Protein AF-A0A351KU71-F1 (afdb_monomer_lite)

Secondary structure (DSSP, 8-state):
---TTSEEEEEEEEEE-TTSPBP-EEETTSS-EE--EEEPPTT--HHHHHHHHHHHHH---GGGEEEEEE-SS-EEEEPPTTTS-GGGBTTB-EEEEEEEEEEE-S-GGG--TTSSSS-SEEE-

Foldseek 3Di:
DADPVQAFEKEFEFEAEPVRDTDWFDFPPDPDIDTQMDGADVPRDRVNRVQVSCCQAWVDHPVQKDWPDKDPAWDWDFDPPVPDDPVCPPRHGYHTYIYTYMYGPHDPVSTDQVSHPDRGGDGD

pLDDT: mean 93.34, std 5.78, range [72.19, 98.62]

Structure (mmCIF, N/CA/C/O backbone):
data_AF-A0A351KU71-F1
#
_entry.id   AF-A0A351KU71-F1
#
loop_
_atom_site.group_PDB
_atom_site.id
_atom_site.type_symbol
_atom_site.label_atom_id
_atom_site.label_alt_id
_atom_site.label_comp_id
_atom_site.label_asym_id
_atom_site.label_entity_id
_atom_site.label_seq_id
_atom_site.pdbx_PDB_ins_code
_atom_site.Cartn_x
_atom_site.Cartn_y
_atom_site.Cartn_z
_atom_site.occupancy
_atom_site.B_iso_or_equiv
_atom_site.auth_seq_id
_atom_site.auth_comp_id
_atom_site.auth_asym_id
_atom_site.auth_atom_id
_atom_site.pdbx_PDB_model_num
ATOM 1 N N . MET A 1 1 ? -5.515 9.898 10.925 1.00 73.75 1 MET A N 1
ATOM 2 C CA . MET A 1 1 ? -6.823 9.998 11.603 1.00 73.75 1 MET A CA 1
ATOM 3 C C . MET A 1 1 ? -7.322 8.585 11.865 1.00 73.75 1 MET A C 1
ATOM 5 O O . MET A 1 1 ? -7.202 7.764 10.967 1.00 73.75 1 MET A O 1
ATOM 9 N N . ILE A 1 2 ? -7.775 8.276 13.078 1.00 86.12 2 ILE A N 1
ATOM 10 C CA . ILE A 1 2 ? -8.373 6.976 13.419 1.00 86.12 2 ILE A CA 1
ATOM 11 C C . ILE A 1 2 ? -9.891 7.170 13.421 1.00 86.12 2 ILE A C 1
ATOM 13 O O . ILE A 1 2 ? -10.359 8.235 13.826 1.00 86.12 2 ILE A O 1
ATOM 17 N N . ASP A 1 3 ? -10.651 6.204 12.909 1.00 85.94 3 ASP A N 1
ATOM 18 C CA . ASP A 1 3 ? -12.110 6.278 12.950 1.00 85.94 3 ASP A CA 1
ATOM 19 C C . ASP A 1 3 ? -12.679 5.983 14.351 1.00 85.94 3 ASP A C 1
ATOM 21 O O . ASP A 1 3 ? -11.954 5.663 15.291 1.00 85.94 3 ASP A O 1
ATOM 25 N N . ARG A 1 4 ? -14.004 6.097 14.498 1.00 86.94 4 ARG A N 1
ATOM 26 C CA . ARG A 1 4 ? -14.692 5.863 15.780 1.00 86.94 4 ARG A CA 1
ATOM 27 C C . ARG A 1 4 ? -14.563 4.423 16.287 1.00 86.94 4 ARG A C 1
ATOM 29 O O . ARG A 1 4 ? -14.671 4.204 17.488 1.00 86.94 4 ARG A O 1
ATOM 36 N N . ASP A 1 5 ? -14.317 3.469 15.392 1.00 88.62 5 ASP A N 1
ATOM 37 C CA . ASP A 1 5 ? -14.190 2.051 15.726 1.00 88.62 5 ASP A CA 1
ATOM 38 C C . ASP A 1 5 ? -12.755 1.676 16.128 1.00 88.62 5 ASP A C 1
ATOM 40 O O . ASP A 1 5 ? -12.529 0.573 16.636 1.00 88.62 5 ASP A O 1
ATOM 44 N N . GLY A 1 6 ? -11.802 2.596 15.954 1.00 92.00 6 GLY A N 1
ATOM 45 C CA . GLY A 1 6 ? -10.391 2.426 16.280 1.00 92.00 6 GLY A CA 1
ATOM 46 C C . GLY A 1 6 ? -9.520 1.993 15.099 1.00 92.00 6 GLY A C 1
ATOM 47 O O . GLY A 1 6 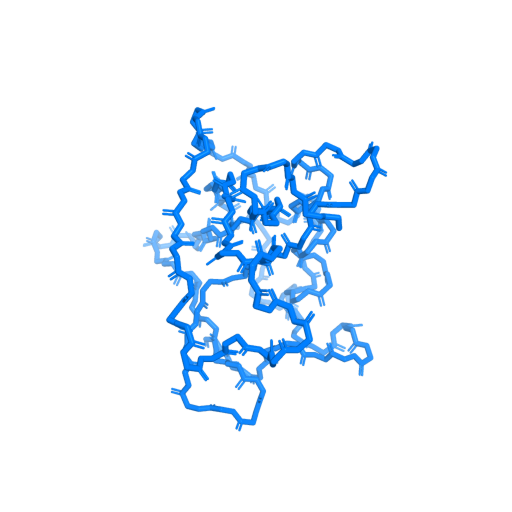? -8.374 1.591 15.304 1.00 92.00 6 GLY A O 1
ATOM 48 N N . TYR A 1 7 ? -10.018 2.071 13.863 1.00 94.50 7 TYR A N 1
ATOM 49 C CA . TYR A 1 7 ? -9.274 1.686 12.665 1.00 94.50 7 TYR A CA 1
ATOM 50 C C . TYR A 1 7 ? -8.759 2.901 11.894 1.00 94.50 7 TYR A C 1
ATOM 52 O O . TYR A 1 7 ? -9.493 3.853 11.614 1.00 94.50 7 TYR A O 1
ATOM 60 N N . ARG A 1 8 ? -7.487 2.865 11.486 1.00 94.44 8 ARG A N 1
ATOM 61 C CA . ARG A 1 8 ? -6.933 3.876 10.576 1.00 94.44 8 ARG A CA 1
ATOM 62 C C . ARG A 1 8 ? -7.247 3.486 9.116 1.00 94.44 8 ARG A C 1
ATOM 64 O O . ARG A 1 8 ? -6.992 2.347 8.715 1.00 94.44 8 ARG A O 1
ATOM 71 N N . PRO A 1 9 ? -7.826 4.400 8.314 1.00 96.06 9 PRO A N 1
ATOM 72 C CA . PRO A 1 9 ? -8.124 4.160 6.908 1.00 96.06 9 PRO A CA 1
ATOM 73 C C . PRO A 1 9 ? -6.844 4.147 6.072 1.00 96.06 9 PRO A C 1
ATOM 75 O O . PRO A 1 9 ? -6.009 5.046 6.181 1.00 96.06 9 PRO A O 1
ATOM 78 N N . ASN A 1 10 ? -6.707 3.123 5.238 1.00 96.94 10 ASN A N 1
ATOM 79 C CA . ASN A 1 10 ? -5.580 2.932 4.335 1.00 96.94 10 ASN A CA 1
ATOM 80 C C . ASN A 1 10 ? -6.046 2.410 2.978 1.00 96.94 10 ASN A C 1
ATOM 82 O O . ASN A 1 10 ? -7.172 1.933 2.810 1.00 96.94 10 ASN A O 1
ATOM 86 N N . VAL A 1 11 ? -5.120 2.447 2.037 1.00 98.00 11 VAL A N 1
ATOM 87 C CA . VAL A 1 11 ? -5.179 1.729 0.773 1.00 98.00 11 VAL A CA 1
ATOM 88 C C . VAL A 1 11 ? -4.078 0.683 0.726 1.00 98.00 11 VAL A C 1
ATOM 90 O O . VAL A 1 11 ? -3.025 0.869 1.329 1.00 98.00 11 VAL A O 1
ATOM 93 N N . GLY A 1 12 ? -4.337 -0.421 0.036 1.00 98.12 12 GLY A N 1
ATOM 94 C CA . GLY A 1 12 ? -3.329 -1.419 -0.316 1.00 98.12 12 GLY A CA 1
ATOM 95 C C . GLY A 1 12 ? -3.288 -1.611 -1.826 1.00 98.12 12 GLY A C 1
ATOM 96 O O . GLY A 1 12 ? -4.316 -1.475 -2.498 1.00 98.12 12 GLY A O 1
ATOM 97 N N . ILE A 1 13 ? -2.114 -1.918 -2.369 1.00 98.56 13 ILE A N 1
ATOM 98 C CA . ILE A 1 13 ? -1.890 -1.982 -3.814 1.00 98.56 13 ILE A CA 1
ATOM 99 C C . ILE A 1 13 ? -1.365 -3.361 -4.197 1.00 98.56 13 ILE A C 1
ATOM 101 O O . ILE A 1 13 ? -0.267 -3.751 -3.820 1.00 98.56 13 ILE A O 1
ATOM 105 N N . ILE A 1 14 ? -2.122 -4.090 -5.012 1.00 98.31 14 ILE A N 1
ATOM 106 C CA . ILE A 1 14 ? -1.627 -5.281 -5.706 1.00 98.31 14 ILE A CA 1
ATOM 107 C C . ILE A 1 14 ? -1.256 -4.851 -7.119 1.00 98.31 14 ILE A C 1
ATOM 109 O O . ILE A 1 14 ? -2.133 -4.566 -7.931 1.00 98.31 14 ILE A O 1
ATOM 113 N N . LEU A 1 15 ? 0.038 -4.815 -7.427 1.00 98.25 15 LEU A N 1
ATOM 114 C CA . LEU A 1 15 ? 0.533 -4.451 -8.752 1.00 98.25 15 LEU A CA 1
ATOM 115 C C . LEU A 1 15 ? 0.930 -5.705 -9.534 1.00 98.25 15 LEU A C 1
ATOM 117 O O . LEU A 1 15 ? 1.780 -6.474 -9.094 1.00 98.25 15 LEU A O 1
ATOM 121 N N . LEU A 1 16 ? 0.314 -5.913 -10.697 1.00 97.94 16 LEU A N 1
ATOM 122 C CA . LEU A 1 16 ? 0.634 -7.015 -11.601 1.00 97.94 16 LEU A CA 1
ATOM 123 C C . LEU A 1 16 ? 1.603 -6.578 -12.692 1.00 97.94 16 LEU A C 1
ATOM 125 O O . LEU A 1 16 ? 1.363 -5.569 -13.354 1.00 97.94 16 LEU A O 1
ATOM 129 N N . ASN A 1 17 ? 2.605 -7.403 -12.983 1.00 94.00 17 ASN A N 1
ATOM 130 C CA . ASN A 1 17 ? 3.416 -7.249 -14.188 1.00 94.00 17 ASN A CA 1
ATOM 131 C C . ASN A 1 17 ? 2.712 -7.841 -15.434 1.00 94.00 17 ASN A C 1
ATOM 133 O O . ASN A 1 17 ? 1.581 -8.351 -15.375 1.00 94.00 17 ASN A O 1
ATOM 137 N N . LYS A 1 18 ? 3.379 -7.798 -16.594 1.00 91.00 18 LYS A N 1
ATOM 138 C CA . LYS A 1 18 ? 2.875 -8.388 -17.853 1.00 91.00 18 LYS A CA 1
ATOM 139 C C . LYS A 1 18 ? 2.591 -9.895 -17.743 1.00 91.00 18 LYS A C 1
ATOM 141 O O . LYS A 1 18 ? 1.578 -10.364 -18.258 1.00 91.00 18 LYS A O 1
ATOM 146 N N . ASP A 1 19 ? 3.393 -10.610 -16.957 1.00 94.12 19 ASP A N 1
ATOM 147 C CA . ASP A 1 19 ? 3.299 -12.057 -16.730 1.00 94.12 19 ASP A CA 1
ATOM 148 C C . ASP A 1 19 ? 2.292 -12.437 -15.630 1.00 94.12 19 ASP A C 1
ATOM 150 O O . ASP A 1 19 ? 2.233 -13.592 -15.211 1.00 94.12 19 ASP A O 1
ATOM 154 N N . ARG A 1 20 ? 1.483 -11.476 -15.151 1.00 93.12 20 ARG A N 1
ATOM 155 C CA . ARG A 1 20 ? 0.496 -11.651 -14.065 1.00 93.12 20 ARG A CA 1
ATOM 156 C C . ARG A 1 20 ? 1.116 -12.059 -12.724 1.00 93.12 20 ARG A C 1
ATOM 158 O O . ARG A 1 20 ? 0.412 -12.577 -11.860 1.00 93.12 20 ARG A O 1
ATOM 165 N N . ARG A 1 21 ? 2.409 -11.804 -12.532 1.00 96.31 21 ARG A N 1
ATOM 166 C CA . ARG A 1 21 ? 3.064 -11.914 -11.228 1.00 96.31 21 ARG A CA 1
ATOM 167 C C . ARG A 1 21 ? 2.790 -10.657 -10.422 1.00 96.31 21 ARG A C 1
ATOM 169 O O . ARG A 1 21 ? 2.634 -9.579 -10.996 1.00 96.31 21 ARG A O 1
ATOM 176 N N . VAL A 1 22 ? 2.721 -10.816 -9.109 1.00 97.12 22 VAL A N 1
ATOM 177 C CA . VAL A 1 22 ? 2.501 -9.709 -8.182 1.00 97.12 22 VAL A CA 1
ATOM 178 C C . VAL A 1 22 ? 3.832 -9.089 -7.780 1.00 97.12 22 VAL A C 1
ATOM 180 O O . VAL A 1 22 ? 4.811 -9.798 -7.554 1.00 97.12 22 VAL A O 1
ATOM 183 N N . PHE A 1 23 ? 3.849 -7.768 -7.694 1.00 96.31 23 PHE A N 1
ATOM 184 C CA . PHE A 1 23 ? 4.925 -7.006 -7.084 1.00 96.31 23 PHE A CA 1
ATOM 185 C C . PHE A 1 23 ? 4.983 -7.320 -5.590 1.00 96.31 23 PHE A C 1
ATOM 187 O O . PHE A 1 23 ? 3.959 -7.260 -4.910 1.00 96.31 23 PHE A O 1
ATOM 194 N N . TRP A 1 24 ? 6.160 -7.657 -5.076 1.00 96.19 24 TRP A N 1
ATOM 195 C CA . TRP A 1 24 ? 6.346 -8.017 -3.678 1.00 96.19 24 TRP A CA 1
ATOM 196 C C . TRP A 1 24 ? 7.603 -7.342 -3.179 1.00 96.19 24 TRP A C 1
ATOM 198 O O . TRP A 1 24 ? 8.672 -7.662 -3.670 1.00 96.19 24 TRP A O 1
ATOM 208 N N . ALA A 1 25 ? 7.495 -6.411 -2.235 1.00 95.69 25 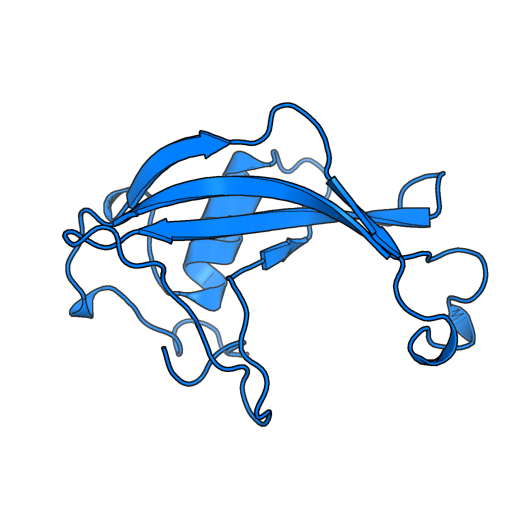ALA A N 1
ATOM 209 C CA . ALA A 1 25 ? 8.623 -5.569 -1.862 1.00 95.69 25 ALA A CA 1
ATOM 210 C C . ALA A 1 25 ? 9.119 -5.855 -0.446 1.00 95.69 25 ALA A C 1
ATOM 212 O O . ALA A 1 25 ? 8.336 -6.060 0.485 1.00 95.69 25 ALA A O 1
ATOM 213 N N . ARG A 1 26 ? 10.442 -5.862 -0.279 1.00 96.31 26 ARG A N 1
ATOM 214 C CA . ARG A 1 26 ? 11.112 -6.004 1.013 1.00 96.31 26 ARG A CA 1
ATOM 215 C C . ARG A 1 26 ? 11.233 -4.642 1.676 1.00 96.31 26 ARG A C 1
ATOM 217 O O . ARG A 1 26 ? 11.722 -3.696 1.062 1.00 96.31 26 ARG A O 1
ATOM 224 N N . ARG A 1 27 ? 10.823 -4.562 2.942 1.00 95.19 27 ARG A N 1
ATOM 225 C CA . ARG A 1 27 ? 10.915 -3.325 3.728 1.00 95.19 27 ARG A CA 1
ATOM 226 C C . ARG A 1 27 ? 12.365 -2.979 4.053 1.00 95.19 27 ARG A C 1
ATOM 228 O O . ARG A 1 27 ? 13.132 -3.870 4.432 1.00 95.19 27 ARG A O 1
ATOM 235 N N . VAL A 1 28 ? 12.707 -1.693 3.983 1.00 93.06 28 VAL A N 1
ATOM 236 C CA . VAL A 1 28 ? 14.049 -1.198 4.325 1.00 93.06 28 VAL A CA 1
ATOM 237 C C . VAL A 1 28 ? 14.437 -1.639 5.735 1.00 93.06 28 VAL A C 1
ATOM 239 O O . VAL A 1 28 ? 13.697 -1.447 6.699 1.00 93.06 28 VAL A O 1
ATOM 242 N N . GLY A 1 29 ? 15.616 -2.251 5.864 1.00 92.62 29 GLY A N 1
ATOM 243 C CA . GLY A 1 29 ? 16.162 -2.661 7.162 1.00 92.62 29 GLY A CA 1
ATOM 244 C C . GLY A 1 29 ? 15.445 -3.848 7.818 1.00 92.62 29 GLY A C 1
ATOM 245 O O . GLY A 1 29 ? 15.741 -4.177 8.967 1.00 92.62 29 GLY A O 1
ATOM 246 N N . MET A 1 30 ? 14.528 -4.520 7.113 1.00 92.50 30 MET A N 1
ATOM 247 C CA . MET A 1 30 ? 13.801 -5.685 7.621 1.00 92.50 30 MET A CA 1
ATOM 248 C C . MET A 1 30 ? 13.894 -6.876 6.658 1.00 92.50 30 MET A C 1
ATOM 250 O O . MET A 1 30 ? 14.220 -6.755 5.482 1.00 92.50 30 MET A O 1
ATOM 254 N N . ARG A 1 31 ? 13.573 -8.074 7.162 1.00 92.25 31 ARG A N 1
ATOM 255 C CA . ARG A 1 31 ? 13.450 -9.298 6.342 1.00 92.25 31 ARG A CA 1
ATOM 256 C C . ARG A 1 31 ? 11.999 -9.636 5.989 1.00 92.25 31 ARG A C 1
ATOM 258 O O . ARG A 1 31 ? 11.731 -10.721 5.481 1.00 92.25 31 ARG A O 1
ATOM 265 N N . SER A 1 32 ? 11.067 -8.732 6.281 1.00 94.25 32 SER A N 1
ATOM 266 C CA . SER A 1 32 ? 9.653 -8.878 5.947 1.00 94.25 32 SER A CA 1
ATOM 267 C C . SER A 1 32 ? 9.357 -8.274 4.582 1.00 94.25 32 SER A C 1
ATOM 269 O O . SER A 1 32 ? 9.884 -7.215 4.234 1.00 94.25 32 SER A O 1
ATOM 271 N N . TRP A 1 33 ? 8.463 -8.931 3.858 1.00 96.25 33 TRP A N 1
ATOM 272 C CA . TRP A 1 33 ? 7.993 -8.500 2.554 1.00 96.25 33 TRP A CA 1
ATOM 273 C C . TRP A 1 33 ? 6.504 -8.183 2.621 1.00 96.25 33 TRP A C 1
ATOM 275 O O . TRP A 1 33 ? 5.781 -8.806 3.405 1.00 96.25 33 TRP A O 1
ATOM 285 N N . GLN A 1 34 ? 6.062 -7.215 1.828 1.00 96.56 34 GLN A N 1
ATOM 286 C CA . GLN A 1 34 ? 4.667 -6.804 1.767 1.00 96.56 34 GLN A CA 1
ATOM 287 C C . GLN A 1 34 ? 4.310 -6.180 0.413 1.00 96.56 34 GLN A C 1
ATOM 289 O O . GLN A 1 34 ? 5.167 -5.905 -0.428 1.00 96.56 34 GLN A O 1
ATOM 294 N N . PHE A 1 35 ? 3.015 -5.936 0.236 1.00 97.62 35 PHE A N 1
ATOM 295 C CA . PHE A 1 35 ? 2.507 -5.055 -0.804 1.00 97.62 35 PHE A CA 1
ATOM 296 C C . PHE A 1 35 ? 2.633 -3.580 -0.373 1.00 97.62 35 PHE A C 1
ATOM 298 O O . PHE A 1 35 ? 2.606 -3.306 0.836 1.00 97.62 35 PHE A O 1
ATOM 305 N N . PRO A 1 36 ? 2.725 -2.638 -1.331 1.00 96.94 36 PRO A N 1
ATOM 306 C CA . PRO A 1 36 ? 2.617 -1.210 -1.052 1.00 96.94 36 PRO A CA 1
ATOM 307 C C . PRO A 1 36 ? 1.283 -0.879 -0.388 1.00 96.94 36 PRO A C 1
ATOM 309 O O . PRO A 1 36 ? 0.231 -1.418 -0.765 1.00 96.94 36 PRO A O 1
ATOM 312 N N . GLN A 1 37 ? 1.320 -0.017 0.618 1.00 96.81 37 GLN A N 1
ATOM 313 C CA . GLN A 1 37 ? 0.128 0.393 1.350 1.00 96.81 37 GLN A CA 1
ATOM 314 C C . GLN A 1 37 ? 0.376 1.691 2.099 1.00 96.81 37 GLN A C 1
ATOM 316 O O . GLN A 1 37 ? 1.436 1.889 2.677 1.00 96.81 37 GLN A O 1
ATOM 321 N N . GLY A 1 38 ? -0.666 2.497 2.258 1.00 95.56 38 GLY A N 1
ATOM 322 C CA . GLY A 1 38 ? -0.537 3.662 3.113 1.00 95.56 38 GLY A CA 1
ATOM 323 C C . GLY A 1 38 ? -1.838 4.358 3.440 1.00 95.56 38 GLY A C 1
ATOM 324 O O . GLY A 1 38 ? -2.935 3.902 3.109 1.00 95.56 38 GLY A O 1
ATOM 325 N N . GLY A 1 39 ? -1.711 5.413 4.237 1.00 96.19 39 GLY A N 1
ATOM 326 C CA . GLY A 1 39 ? -2.836 6.015 4.942 1.00 96.19 39 GLY A CA 1
ATOM 327 C C . GLY A 1 39 ? -3.610 6.973 4.060 1.00 96.19 39 GLY A C 1
ATOM 328 O O . GLY A 1 39 ? -3.008 7.802 3.393 1.00 96.19 39 GLY A O 1
ATOM 329 N N . ILE A 1 40 ? -4.937 6.939 4.140 1.00 96.56 40 ILE A N 1
ATOM 330 C CA . ILE A 1 40 ? -5.778 7.936 3.470 1.00 96.56 40 ILE A CA 1
ATOM 331 C C . ILE A 1 40 ? -5.771 9.222 4.310 1.00 96.56 40 ILE A C 1
ATOM 333 O O . ILE A 1 40 ? -6.106 9.198 5.505 1.00 96.56 40 ILE A O 1
ATOM 337 N N . LYS A 1 41 ? -5.356 10.340 3.706 1.00 94.88 41 LYS A N 1
ATOM 338 C CA . LYS A 1 41 ? -5.335 11.670 4.334 1.00 94.88 41 LYS A CA 1
ATOM 339 C C . LYS A 1 41 ? -6.749 12.264 4.402 1.00 94.88 41 LYS A C 1
ATOM 341 O O . LYS A 1 41 ? -7.687 11.802 3.758 1.00 94.88 41 LYS A O 1
ATOM 346 N N . GLN A 1 42 ? -6.938 13.283 5.240 1.00 92.38 42 GLN A N 1
ATOM 347 C CA . GLN A 1 42 ? -8.243 13.937 5.356 1.00 92.38 42 GLN A CA 1
ATOM 348 C C . GLN A 1 42 ? -8.601 14.639 4.041 1.00 92.38 42 GLN A C 1
ATOM 350 O O . GLN A 1 42 ? -7.806 15.421 3.534 1.00 92.38 42 GLN A O 1
ATOM 355 N N . GLY A 1 43 ? -9.799 14.368 3.519 1.00 93.25 43 GLY A N 1
ATOM 356 C CA . GLY A 1 43 ? -10.260 14.911 2.237 1.00 93.25 43 GLY A CA 1
ATOM 357 C C . GLY A 1 43 ? -9.732 14.170 1.004 1.00 93.25 43 GLY A C 1
ATOM 358 O O . GLY A 1 43 ? -10.166 14.484 -0.094 1.00 93.25 43 GLY A O 1
ATOM 359 N N . GLU A 1 44 ? -8.856 13.179 1.183 1.00 95.81 44 GLU A N 1
ATOM 360 C CA . GLU A 1 44 ? -8.308 12.359 0.102 1.00 95.81 44 GLU A CA 1
ATOM 361 C C . GLU A 1 44 ? -9.260 11.194 -0.211 1.00 95.81 44 GLU A C 1
ATOM 363 O O . GLU A 1 44 ? -9.716 10.475 0.687 1.00 95.81 44 GLU A O 1
ATOM 368 N N . SER A 1 45 ? -9.576 10.991 -1.487 1.00 96.88 45 SER A N 1
ATOM 369 C CA . SER A 1 45 ? -10.275 9.794 -1.946 1.00 96.88 45 SER A CA 1
ATOM 370 C C . SER A 1 45 ? -9.350 8.568 -1.890 1.00 96.88 45 SER A C 1
ATOM 372 O O . SER A 1 45 ? -8.126 8.697 -1.960 1.00 96.88 45 SER A O 1
ATOM 374 N N . PRO A 1 46 ? -9.893 7.338 -1.811 1.00 96.88 46 PRO A N 1
ATOM 375 C CA . PRO A 1 46 ? -9.061 6.137 -1.861 1.00 96.88 46 PRO A CA 1
ATOM 376 C C . PRO A 1 46 ? -8.200 6.042 -3.130 1.00 96.88 46 PRO A C 1
ATOM 378 O O . PRO A 1 46 ? -7.109 5.491 -3.086 1.00 96.88 46 PRO A O 1
ATOM 381 N N . GLU A 1 47 ? -8.668 6.565 -4.263 1.00 97.69 47 GLU A N 1
ATOM 382 C CA . GLU A 1 47 ? -7.896 6.531 -5.508 1.00 97.69 47 GLU A CA 1
ATOM 383 C C . GLU A 1 47 ? -6.725 7.525 -5.488 1.00 97.69 47 GLU A C 1
ATOM 385 O O . GLU A 1 47 ? -5.612 7.154 -5.855 1.00 97.69 47 GLU A O 1
ATOM 390 N N . GLU A 1 48 ? -6.937 8.743 -4.980 1.00 98.00 48 GLU A N 1
ATOM 391 C CA . GLU A 1 48 ? -5.861 9.728 -4.789 1.00 98.00 48 GLU A CA 1
ATOM 392 C C . GLU A 1 48 ? -4.797 9.210 -3.817 1.00 98.00 48 GLU A C 1
ATOM 394 O O . GLU A 1 48 ? -3.607 9.262 -4.128 1.00 98.00 48 GLU A O 1
ATOM 399 N N . ALA A 1 49 ? -5.224 8.623 -2.691 1.00 97.94 49 ALA A N 1
ATOM 400 C CA . ALA A 1 49 ? -4.315 7.995 -1.739 1.00 97.94 49 ALA A CA 1
ATOM 401 C C . ALA A 1 49 ? -3.509 6.878 -2.405 1.00 97.94 49 ALA A C 1
ATOM 403 O O . ALA A 1 49 ? -2.300 6.806 -2.233 1.00 97.94 49 ALA A O 1
ATOM 404 N N . MET A 1 50 ? -4.159 6.028 -3.203 1.00 98.19 50 MET A N 1
ATOM 405 C CA . MET A 1 50 ? -3.486 4.936 -3.902 1.00 98.19 50 MET A CA 1
ATOM 406 C C . MET A 1 50 ? -2.404 5.450 -4.853 1.00 98.19 50 MET A C 1
ATOM 408 O O . MET A 1 50 ? -1.284 4.950 -4.793 1.00 98.19 50 MET A O 1
ATOM 412 N N . TYR A 1 51 ? -2.693 6.455 -5.684 1.00 98.25 51 TYR A N 1
ATOM 413 C CA . TYR A 1 51 ? -1.685 7.002 -6.596 1.00 98.25 51 TYR A CA 1
ATOM 414 C C . TYR A 1 51 ? -0.552 7.718 -5.864 1.00 98.25 51 TYR A C 1
ATOM 416 O O . TYR A 1 51 ? 0.600 7.605 -6.282 1.00 98.25 51 TYR A O 1
ATOM 424 N N . ARG A 1 52 ? -0.852 8.418 -4.766 1.00 97.62 52 ARG A N 1
ATOM 425 C CA . ARG A 1 52 ? 0.179 9.038 -3.935 1.00 97.62 52 ARG A CA 1
ATOM 426 C C . ARG A 1 52 ? 1.114 7.990 -3.335 1.00 97.62 52 ARG A C 1
ATOM 428 O O . ARG A 1 52 ? 2.318 8.116 -3.506 1.00 97.62 52 ARG A O 1
ATOM 435 N N . GLU A 1 53 ? 0.579 6.956 -2.688 1.00 97.12 53 GLU A N 1
ATOM 436 C CA . GLU A 1 53 ? 1.392 5.884 -2.087 1.00 97.12 53 GLU A CA 1
ATOM 437 C C . GLU A 1 53 ? 2.167 5.102 -3.164 1.00 97.12 53 GLU A C 1
ATOM 439 O O . GLU A 1 53 ? 3.337 4.777 -2.986 1.00 97.12 53 GLU A O 1
ATOM 444 N N . LEU A 1 54 ? 1.560 4.862 -4.333 1.00 97.38 54 LEU A N 1
ATOM 445 C CA . LEU A 1 54 ? 2.237 4.244 -5.477 1.00 97.38 54 LEU A CA 1
ATOM 446 C C . LEU A 1 54 ? 3.469 5.052 -5.921 1.00 97.38 54 LEU A C 1
ATOM 448 O O . LEU A 1 54 ? 4.510 4.477 -6.248 1.00 97.38 54 LEU A O 1
ATOM 452 N N . MET A 1 55 ? 3.356 6.379 -5.928 1.00 96.44 55 MET A N 1
ATOM 453 C CA . MET A 1 55 ? 4.452 7.275 -6.278 1.00 96.44 55 MET A CA 1
ATOM 454 C C . MET A 1 55 ? 5.495 7.359 -5.159 1.00 96.44 55 MET A C 1
ATOM 456 O O . MET A 1 55 ? 6.685 7.227 -5.435 1.00 96.44 55 MET A O 1
ATOM 460 N N . GLU A 1 56 ? 5.064 7.540 -3.909 1.00 94.94 56 GLU A N 1
ATOM 461 C CA . GLU A 1 56 ? 5.936 7.676 -2.734 1.00 94.94 56 GLU A CA 1
ATOM 462 C C . GLU A 1 56 ? 6.765 6.399 -2.487 1.00 94.94 56 GLU A C 1
ATOM 464 O O . GLU A 1 56 ? 7.970 6.490 -2.247 1.00 94.94 56 GLU A O 1
ATOM 469 N N . GLU A 1 57 ? 6.155 5.213 -2.598 1.00 95.19 57 GLU A N 1
ATOM 470 C CA . GLU A 1 57 ? 6.800 3.938 -2.252 1.00 95.19 57 GLU A CA 1
ATOM 471 C C . GLU A 1 57 ? 7.423 3.202 -3.449 1.00 95.19 57 GLU A C 1
ATOM 473 O O . GLU A 1 57 ? 8.397 2.464 -3.281 1.00 95.19 57 GLU A O 1
ATOM 478 N N . VAL A 1 58 ? 6.866 3.364 -4.656 1.00 96.12 58 VAL A N 1
ATOM 479 C CA . VAL A 1 58 ? 7.266 2.592 -5.853 1.00 96.12 58 VAL A CA 1
ATOM 480 C C . VAL A 1 58 ? 7.779 3.491 -6.986 1.00 96.12 58 VAL A C 1
ATOM 482 O O . VAL A 1 58 ? 8.373 2.996 -7.945 1.00 96.12 58 VAL A O 1
ATOM 485 N N . GLY A 1 59 ? 7.585 4.810 -6.906 1.00 95.94 59 GLY A N 1
ATOM 486 C CA . GLY A 1 59 ? 7.998 5.767 -7.941 1.00 95.94 59 GLY A CA 1
ATOM 487 C C . GLY A 1 59 ? 7.124 5.757 -9.201 1.00 95.94 59 GLY A C 1
ATOM 488 O O . GLY A 1 59 ? 7.427 6.460 -10.167 1.00 95.94 59 GLY A O 1
ATOM 489 N N . LEU A 1 60 ? 6.039 4.975 -9.217 1.00 97.00 60 LEU A N 1
ATOM 490 C CA . LEU A 1 60 ? 5.166 4.847 -10.382 1.00 97.00 60 LEU A CA 1
ATOM 491 C C . LEU A 1 60 ? 4.090 5.937 -10.392 1.00 97.00 60 LEU A C 1
ATOM 493 O O . LEU A 1 60 ? 3.534 6.304 -9.361 1.00 97.00 60 LEU A O 1
ATOM 497 N N . ARG A 1 61 ? 3.780 6.433 -11.592 1.00 96.75 61 ARG A N 1
ATOM 498 C CA . ARG A 1 61 ? 2.773 7.469 -11.843 1.00 96.75 61 ARG A CA 1
ATOM 499 C C . ARG A 1 61 ? 1.522 6.866 -12.499 1.00 96.75 61 ARG A C 1
ATOM 501 O O . ARG A 1 61 ? 1.602 5.733 -12.988 1.00 96.75 61 ARG A O 1
ATOM 508 N N . PRO A 1 62 ? 0.380 7.580 -12.539 1.00 97.69 62 PRO A N 1
ATOM 509 C CA . PRO A 1 62 ? -0.856 7.063 -13.126 1.00 97.69 62 PRO A CA 1
ATOM 510 C C . PRO A 1 62 ? -0.692 6.526 -14.553 1.00 97.69 62 PRO A C 1
ATOM 512 O O . PRO A 1 62 ? -1.268 5.499 -14.887 1.00 97.69 62 PRO A O 1
ATOM 515 N N . GLU A 1 63 ? 0.151 7.149 -15.377 1.00 97.44 63 GLU A N 1
ATOM 516 C CA . GLU A 1 63 ? 0.426 6.710 -16.748 1.00 97.44 63 GLU A CA 1
ATOM 517 C C . GLU A 1 63 ? 1.212 5.390 -16.846 1.00 97.44 63 GLU A C 1
ATOM 519 O O . GLU A 1 63 ? 1.225 4.757 -17.901 1.00 97.44 63 GLU A O 1
ATOM 524 N N . HIS A 1 64 ? 1.858 4.942 -15.764 1.00 97.75 64 HIS A N 1
ATOM 525 C CA . HIS A 1 64 ? 2.593 3.674 -15.730 1.00 97.75 64 HIS A CA 1
ATOM 526 C C . HIS A 1 64 ? 1.706 2.484 -15.350 1.00 97.75 64 HIS A C 1
ATOM 528 O O . HIS A 1 64 ? 2.156 1.333 -15.424 1.00 97.75 64 HIS A O 1
ATOM 534 N N . VAL A 1 65 ? 0.460 2.724 -14.931 1.00 98.12 65 VAL A N 1
ATOM 535 C CA . VAL A 1 65 ? -0.437 1.685 -14.418 1.00 98.12 65 VAL A CA 1
ATOM 536 C C . VAL A 1 65 ? -1.854 1.806 -14.975 1.00 98.12 65 VAL A C 1
ATOM 538 O O . VAL A 1 65 ? -2.276 2.823 -15.508 1.00 98.12 65 VAL A O 1
ATOM 541 N N . LYS A 1 66 ? -2.625 0.730 -14.838 1.00 98.12 66 LYS A N 1
ATOM 542 C CA . LYS A 1 66 ? -4.061 0.710 -15.109 1.00 98.12 66 LYS A CA 1
ATOM 543 C C . LYS A 1 66 ? -4.790 0.042 -13.954 1.00 98.12 66 LYS A C 1
ATOM 545 O O . LYS A 1 66 ? -4.458 -1.090 -13.601 1.00 98.12 66 LYS A O 1
ATOM 550 N N . ILE A 1 67 ? -5.814 0.697 -13.412 1.00 98.31 67 ILE A N 1
ATOM 551 C CA . ILE A 1 67 ? -6.705 0.080 -12.423 1.00 98.31 67 ILE A CA 1
ATOM 552 C C . ILE A 1 67 ? -7.517 -1.025 -13.112 1.00 98.31 67 ILE A C 1
ATOM 554 O O . ILE A 1 67 ? -8.204 -0.787 -14.105 1.00 98.31 67 ILE A O 1
ATOM 558 N N . LEU A 1 68 ? -7.428 -2.246 -12.587 1.00 98.19 68 LEU A N 1
ATOM 559 C CA . LEU A 1 68 ? -8.252 -3.383 -13.010 1.00 98.19 68 LEU A CA 1
ATOM 560 C C . LEU A 1 68 ? -9.486 -3.556 -12.123 1.00 98.19 68 LEU A C 1
ATOM 562 O O . LEU A 1 68 ? -10.502 -4.079 -12.571 1.00 98.19 68 LEU A O 1
ATOM 566 N N . GLY A 1 69 ? -9.396 -3.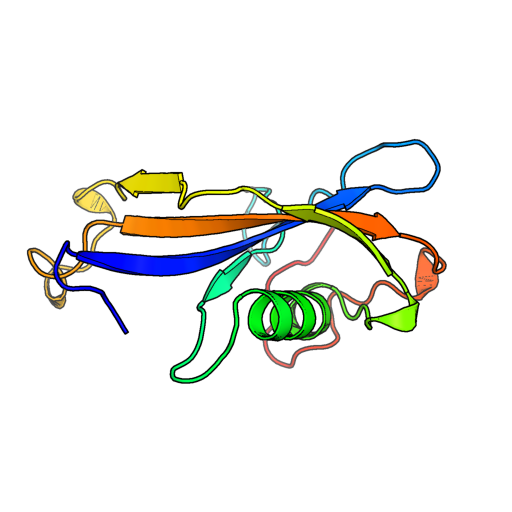130 -10.866 1.00 98.12 69 GLY A N 1
ATOM 567 C CA . GLY A 1 69 ? -10.501 -3.170 -9.924 1.00 98.12 69 GLY A CA 1
ATOM 568 C C . GLY A 1 69 ? -10.073 -2.761 -8.523 1.00 98.12 69 GLY A C 1
ATOM 569 O O . GLY A 1 69 ? -8.895 -2.521 -8.256 1.00 98.12 69 GLY A O 1
ATOM 57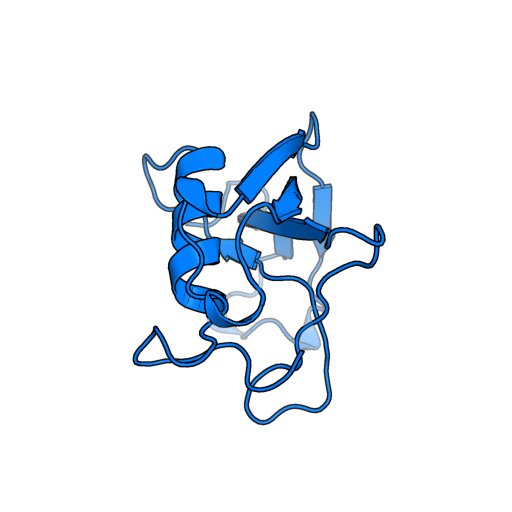0 N N . ARG A 1 70 ? -11.048 -2.711 -7.618 1.00 98.06 70 ARG A N 1
ATOM 571 C CA . ARG A 1 70 ? -10.833 -2.496 -6.187 1.00 98.06 70 ARG A CA 1
ATOM 572 C C . ARG A 1 70 ? -11.806 -3.322 -5.358 1.00 98.06 70 ARG A C 1
ATOM 574 O O . ARG A 1 70 ? -12.854 -3.729 -5.866 1.00 98.06 70 ARG A O 1
ATOM 581 N N . THR A 1 71 ? -11.505 -3.524 -4.080 1.00 98.12 71 THR A N 1
ATOM 582 C CA . THR A 1 71 ? -12.493 -4.076 -3.145 1.00 98.12 71 THR A CA 1
ATOM 583 C C . THR A 1 71 ? -13.696 -3.138 -3.039 1.00 98.12 71 THR A C 1
ATOM 585 O O . THR A 1 71 ? -13.560 -1.911 -3.094 1.00 98.12 71 THR A O 1
ATOM 588 N N . ARG A 1 72 ? -14.895 -3.723 -2.928 1.00 95.31 72 ARG A N 1
ATOM 589 C CA . ARG A 1 72 ? -16.142 -2.960 -2.757 1.00 95.31 72 ARG A CA 1
ATOM 590 C C . ARG A 1 72 ? -16.183 -2.315 -1.378 1.00 95.31 72 ARG A C 1
ATOM 592 O O . ARG A 1 72 ? -16.382 -1.107 -1.280 1.00 95.31 72 ARG A O 1
ATOM 599 N N . ASP A 1 73 ? -15.894 -3.132 -0.372 1.00 95.62 73 ASP A N 1
ATOM 600 C CA . ASP A 1 73 ? -15.939 -2.784 1.039 1.00 95.62 73 ASP A CA 1
ATOM 601 C C . ASP A 1 73 ? -14.543 -2.737 1.665 1.00 95.62 73 ASP A C 1
ATOM 603 O O . ASP A 1 73 ? -13.541 -3.183 1.091 1.00 95.62 73 ASP A O 1
ATOM 607 N N . TRP A 1 74 ? -14.504 -2.193 2.878 1.00 96.56 74 TRP A N 1
ATOM 608 C CA . TRP A 1 74 ? -13.316 -2.134 3.714 1.00 96.56 74 TRP A CA 1
ATOM 609 C C . TRP A 1 74 ? -12.981 -3.507 4.291 1.00 96.56 74 TRP A C 1
ATOM 611 O O . TRP A 1 74 ? -13.789 -4.101 5.008 1.00 96.56 74 TRP A O 1
ATOM 621 N N . LEU A 1 75 ? -11.751 -3.959 4.065 1.00 96.94 75 LEU A N 1
ATOM 622 C CA . LEU A 1 75 ? -11.163 -5.084 4.785 1.00 96.94 75 LEU A CA 1
ATOM 623 C C . LEU A 1 75 ? -10.531 -4.574 6.077 1.00 96.94 75 LEU A C 1
ATOM 625 O O . LEU A 1 75 ? -9.940 -3.499 6.081 1.00 96.94 75 LEU A O 1
ATOM 629 N N . ARG A 1 76 ? -10.659 -5.309 7.180 1.00 95.75 76 ARG A N 1
ATOM 630 C CA . ARG A 1 76 ? -10.120 -4.901 8.485 1.00 95.75 76 ARG A CA 1
ATOM 631 C C . ARG A 1 76 ? -9.177 -5.960 9.016 1.00 95.75 76 ARG A C 1
ATOM 633 O O . ARG A 1 76 ? -9.428 -7.148 8.834 1.00 95.75 76 ARG A O 1
ATOM 640 N N . TYR A 1 77 ? -8.136 -5.518 9.704 1.00 94.19 77 TYR A N 1
ATOM 641 C CA . TYR A 1 77 ? -7.316 -6.396 10.521 1.00 94.19 77 TYR A CA 1
AT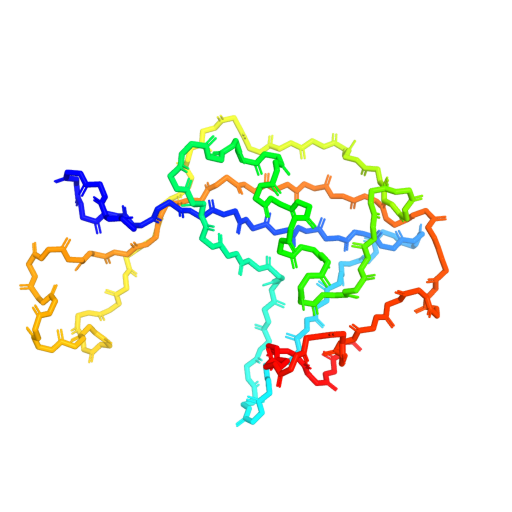OM 642 C C . TYR A 1 77 ? -6.938 -5.700 11.821 1.00 94.19 77 TYR A C 1
ATOM 644 O O . TYR A 1 77 ? -6.688 -4.490 11.850 1.00 94.19 77 TYR A O 1
ATOM 652 N N . ASP A 1 78 ? -6.872 -6.492 12.883 1.00 93.81 78 ASP A N 1
ATOM 653 C CA . ASP A 1 78 ? -6.452 -6.031 14.196 1.00 93.81 78 ASP A CA 1
ATOM 654 C C . ASP A 1 78 ? -4.938 -6.169 14.324 1.00 93.81 78 ASP A C 1
ATOM 656 O O . ASP A 1 78 ? -4.336 -7.166 13.919 1.00 93.81 78 ASP A O 1
ATOM 660 N N . VAL A 1 79 ? -4.308 -5.149 14.893 1.00 90.94 79 VAL A N 1
ATOM 661 C CA . VAL A 1 79 ? -2.896 -5.205 15.252 1.00 90.94 79 VAL A CA 1
ATOM 662 C C . VAL A 1 79 ? -2.791 -5.859 16.630 1.00 90.94 79 VAL A C 1
ATOM 664 O O . VAL A 1 79 ? -3.498 -5.440 17.549 1.00 90.94 79 VAL A O 1
ATOM 667 N N . PRO A 1 80 ? -1.903 -6.855 16.819 1.00 90.38 80 PRO A N 1
ATOM 668 C CA . PRO A 1 80 ? -1.675 -7.453 18.127 1.00 90.38 80 PRO A CA 1
ATOM 669 C C . PRO A 1 80 ? -1.425 -6.385 19.195 1.00 90.38 80 PRO A C 1
ATOM 671 O O . PRO A 1 80 ? -0.603 -5.487 19.014 1.00 90.38 80 PRO A O 1
ATOM 674 N N . THR A 1 81 ? -2.104 -6.485 20.338 1.00 85.31 81 THR A N 1
ATOM 675 C CA . THR A 1 81 ? -2.046 -5.473 21.411 1.00 85.31 81 THR A CA 1
ATOM 676 C C . THR A 1 81 ? -0.638 -5.253 21.970 1.00 85.31 81 THR A C 1
ATOM 678 O O . THR A 1 81 ? -0.332 -4.172 22.480 1.00 85.31 81 THR A O 1
ATOM 681 N N . SER A 1 82 ? 0.242 -6.249 21.841 1.00 87.69 82 SER A N 1
ATOM 682 C CA . SER A 1 82 ? 1.665 -6.160 22.178 1.00 87.69 82 SER A CA 1
ATOM 683 C C . SER A 1 82 ? 2.446 -5.201 21.273 1.00 87.69 82 SER A C 1
ATOM 685 O O . SER A 1 82 ? 3.438 -4.633 21.719 1.00 87.69 82 SER A O 1
ATOM 687 N N . TRP A 1 83 ? 2.000 -4.984 20.033 1.00 84.25 83 TRP A N 1
ATOM 688 C CA . TRP A 1 83 ? 2.626 -4.079 19.062 1.00 84.25 83 TRP A CA 1
ATOM 689 C C . TRP A 1 83 ? 2.064 -2.654 19.133 1.00 84.25 83 TRP A C 1
ATOM 691 O O . TRP A 1 83 ? 2.635 -1.725 18.562 1.00 84.25 83 TRP A O 1
ATOM 701 N N . ILE A 1 84 ? 0.957 -2.457 19.854 1.00 83.62 84 ILE A N 1
ATOM 702 C CA . ILE A 1 84 ? 0.342 -1.145 20.046 1.00 83.62 84 ILE A CA 1
ATOM 703 C C . ILE A 1 84 ? 1.073 -0.410 21.174 1.00 83.62 84 ILE A C 1
ATOM 705 O O . ILE A 1 84 ? 1.097 -0.860 22.328 1.00 83.62 84 ILE A O 1
ATOM 709 N N . LYS A 1 85 ? 1.647 0.754 20.838 1.00 79.75 85 LYS A N 1
ATOM 710 C CA . LYS A 1 85 ? 2.265 1.673 21.806 1.00 79.75 85 LYS A CA 1
ATOM 711 C C . LYS A 1 85 ? 1.292 1.956 22.953 1.00 79.75 85 LYS A C 1
ATOM 713 O O . LYS A 1 85 ? 0.105 2.165 22.716 1.00 79.75 85 LYS A O 1
ATOM 718 N N . ARG A 1 86 ? 1.799 2.006 24.192 1.00 79.31 86 ARG A N 1
ATOM 719 C CA . ARG A 1 86 ? 0.976 2.209 25.404 1.00 79.31 86 ARG A CA 1
ATOM 720 C C . ARG A 1 86 ? 0.031 3.407 25.296 1.00 79.31 86 ARG A C 1
ATOM 722 O O . ARG A 1 86 ? -1.120 3.282 25.685 1.00 79.31 86 ARG A O 1
ATOM 729 N N . GLU A 1 87 ? 0.506 4.504 24.719 1.00 78.88 87 GLU A N 1
ATOM 730 C CA . GLU A 1 87 ? -0.236 5.758 24.517 1.00 78.88 87 GLU A CA 1
ATOM 731 C C . GLU A 1 87 ? -1.472 5.616 23.612 1.00 78.88 87 GLU A C 1
ATOM 733 O O . GLU A 1 87 ? -2.399 6.411 23.703 1.00 78.88 87 GLU A O 1
ATOM 738 N N . TRP A 1 88 ? -1.502 4.598 22.750 1.00 74.44 88 TRP A N 1
ATOM 739 C CA . TRP A 1 88 ? -2.567 4.366 21.769 1.00 74.44 88 TRP A CA 1
ATOM 740 C C . TRP A 1 88 ? -3.486 3.203 22.154 1.00 74.44 88 TRP A C 1
ATOM 742 O O . TRP A 1 88 ? -4.413 2.861 21.414 1.00 74.44 88 TRP A O 1
ATOM 752 N N . ARG A 1 89 ? -3.242 2.566 23.308 1.00 72.94 89 ARG A N 1
ATOM 753 C CA . ARG A 1 89 ? -4.067 1.455 23.789 1.00 72.94 89 ARG A CA 1
ATOM 754 C C . ARG A 1 89 ? -5.473 1.966 24.105 1.00 72.94 89 ARG A C 1
ATOM 756 O O . ARG A 1 89 ? -5.649 2.802 24.982 1.00 72.94 89 ARG A O 1
ATOM 763 N N . GLY A 1 90 ? -6.460 1.444 23.379 1.00 72.19 90 GLY A N 1
ATOM 764 C CA . GLY A 1 90 ? -7.880 1.784 23.526 1.00 72.19 90 GLY A CA 1
ATOM 765 C C . GLY A 1 90 ? -8.432 2.675 22.411 1.00 72.19 90 GLY A C 1
ATOM 766 O O . GLY A 1 90 ? -9.615 2.571 22.105 1.00 72.19 90 GLY A O 1
ATOM 767 N N . SER A 1 91 ? -7.590 3.479 21.753 1.00 83.12 91 SER A N 1
ATOM 768 C CA . SER A 1 91 ? -7.996 4.320 20.618 1.00 83.12 91 SER A CA 1
ATOM 769 C C . SER A 1 91 ? -7.638 3.706 19.268 1.00 83.12 91 SER A C 1
ATOM 771 O O . SER A 1 91 ? -8.390 3.872 18.316 1.00 83.12 91 SER A O 1
ATOM 773 N N . TYR A 1 92 ? -6.530 2.967 19.178 1.00 90.75 92 TYR A N 1
ATOM 774 C CA . TYR A 1 92 ? -6.111 2.260 17.970 1.00 90.75 92 TYR A CA 1
ATOM 775 C C . TYR A 1 92 ? -6.290 0.748 18.129 1.00 90.75 92 TYR A C 1
ATOM 777 O O . TYR A 1 92 ? -5.816 0.166 19.104 1.00 90.75 92 TYR A O 1
ATOM 785 N N . LYS A 1 93 ? -6.948 0.114 17.157 1.00 91.44 93 LYS A N 1
ATOM 786 C CA . LYS A 1 93 ? -7.145 -1.340 17.062 1.00 91.44 93 LYS A CA 1
ATOM 787 C C . LYS A 1 93 ? -6.428 -1.943 15.862 1.00 91.44 93 LYS A C 1
ATOM 789 O O . LYS A 1 93 ? -5.886 -3.037 15.966 1.00 91.44 93 LYS A O 1
ATOM 794 N N . GLY A 1 94 ? -6.379 -1.229 14.740 1.00 93.44 94 GLY A N 1
ATOM 795 C CA . GLY A 1 94 ? -5.724 -1.726 13.536 1.00 93.44 94 GLY A CA 1
ATOM 796 C C . GLY A 1 94 ? -5.992 -0.882 12.300 1.00 93.44 94 GLY A C 1
ATOM 797 O O . GLY A 1 94 ? -6.241 0.322 12.395 1.00 93.44 94 GLY A O 1
ATOM 798 N N . GLN A 1 95 ? -5.954 -1.515 11.129 1.00 95.06 95 GLN A N 1
ATOM 799 C CA . GLN A 1 95 ? -6.211 -0.831 9.862 1.00 95.06 95 GLN A CA 1
ATOM 800 C C . GLN A 1 95 ? -7.529 -1.287 9.243 1.00 95.06 95 GLN A C 1
ATOM 802 O O . GLN A 1 95 ? -7.931 -2.446 9.360 1.00 95.06 95 GLN A O 1
ATOM 807 N N . LYS A 1 96 ? -8.163 -0.367 8.516 1.00 96.50 96 LYS A N 1
ATOM 808 C CA . LYS A 1 96 ? -9.188 -0.688 7.526 1.00 96.50 96 LYS A CA 1
ATOM 809 C C . LYS A 1 96 ? -8.686 -0.286 6.145 1.00 96.50 96 LYS A C 1
ATOM 811 O O . LYS A 1 96 ? -8.166 0.817 5.983 1.00 96.50 96 LYS A O 1
ATOM 816 N N . GLN A 1 97 ? -8.823 -1.167 5.166 1.00 97.44 97 GLN A N 1
ATOM 817 C CA . GLN A 1 97 ? -8.199 -1.037 3.857 1.00 97.44 97 GLN A CA 1
ATOM 818 C C . GLN A 1 97 ? -9.190 -1.191 2.710 1.00 97.44 97 GLN A C 1
ATOM 820 O O . GLN A 1 97 ? -10.002 -2.118 2.702 1.00 97.44 97 GLN A O 1
ATOM 825 N N . ILE A 1 98 ? -9.061 -0.317 1.714 1.00 98.12 98 ILE A N 1
ATOM 826 C CA . ILE A 1 98 ? -9.524 -0.579 0.350 1.00 98.12 98 ILE A CA 1
ATOM 827 C C . ILE A 1 98 ? -8.323 -1.061 -0.458 1.00 98.12 98 ILE A C 1
ATOM 829 O O . ILE A 1 98 ? -7.279 -0.415 -0.465 1.00 98.12 98 ILE A O 1
ATOM 833 N N . TRP A 1 99 ? -8.463 -2.195 -1.136 1.00 98.50 99 TRP A N 1
ATOM 834 C CA . TRP A 1 99 ? -7.389 -2.750 -1.954 1.00 98.50 99 TRP A CA 1
ATOM 835 C C . TRP A 1 99 ? -7.637 -2.474 -3.427 1.00 98.50 99 TRP A C 1
ATOM 837 O O . TRP A 1 99 ? -8.743 -2.707 -3.915 1.00 98.50 99 TRP A O 1
ATOM 847 N N . PHE A 1 100 ? -6.604 -2.020 -4.129 1.00 98.62 100 PHE A N 1
ATOM 848 C CA . PHE A 1 100 ? -6.607 -1.802 -5.569 1.00 98.62 100 PHE A CA 1
ATOM 849 C C . PHE A 1 100 ? -5.785 -2.880 -6.266 1.00 98.62 100 PHE A C 1
ATOM 851 O O . PHE A 1 100 ? -4.675 -3.201 -5.845 1.00 98.62 100 PHE A O 1
ATOM 858 N N . LEU A 1 101 ? -6.327 -3.418 -7.355 1.00 98.56 101 LEU A N 1
ATOM 859 C CA . LEU A 1 101 ? -5.597 -4.271 -8.280 1.00 98.56 101 LEU A CA 1
ATOM 860 C C . LEU A 1 101 ? -5.192 -3.438 -9.491 1.00 98.56 101 LEU A C 1
ATOM 862 O O . LEU A 1 101 ? -6.049 -2.963 -10.240 1.00 98.56 101 LEU A O 1
ATOM 866 N N . LEU A 1 102 ? -3.890 -3.298 -9.697 1.00 98.50 102 LEU A N 1
ATOM 867 C CA . LEU A 1 102 ? -3.300 -2.548 -10.792 1.00 98.50 102 LEU A CA 1
ATOM 868 C C . LEU A 1 102 ? -2.594 -3.485 -11.768 1.00 98.50 102 LEU A C 1
ATOM 870 O O . LEU A 1 102 ? -2.055 -4.529 -11.399 1.00 98.50 102 LEU A O 1
ATOM 874 N N . ARG A 1 103 ? -2.550 -3.079 -13.032 1.00 98.12 103 ARG A N 1
ATOM 875 C CA . ARG A 1 103 ? -1.665 -3.638 -14.050 1.00 98.12 103 ARG A CA 1
ATOM 876 C C . ARG A 1 103 ? -0.587 -2.620 -14.371 1.00 98.12 103 ARG A C 1
ATOM 878 O O . ARG A 1 103 ? -0.919 -1.507 -14.759 1.00 98.12 103 ARG A O 1
ATOM 885 N N . MET A 1 104 ? 0.670 -3.020 -14.281 1.00 97.12 104 MET A N 1
ATOM 886 C CA . MET A 1 104 ? 1.781 -2.250 -14.815 1.00 97.12 104 MET A CA 1
ATOM 887 C C . MET A 1 104 ? 1.715 -2.245 -16.346 1.00 97.12 104 MET A C 1
ATOM 889 O O . MET A 1 104 ? 1.641 -3.306 -16.971 1.00 97.12 104 MET A O 1
ATOM 893 N N . ILE A 1 105 ? 1.706 -1.048 -16.928 1.00 97.00 105 ILE A N 1
ATOM 894 C CA . ILE A 1 105 ? 1.784 -0.800 -18.377 1.00 97.00 105 ILE A CA 1
ATOM 895 C C . ILE A 1 105 ? 3.070 -0.054 -18.764 1.00 97.00 105 ILE A C 1
ATOM 897 O O . ILE A 1 105 ? 3.417 -0.020 -19.942 1.00 97.00 105 ILE A O 1
ATOM 901 N N . GLY A 1 106 ? 3.778 0.507 -17.777 1.00 93.31 106 GLY A N 1
ATOM 902 C CA 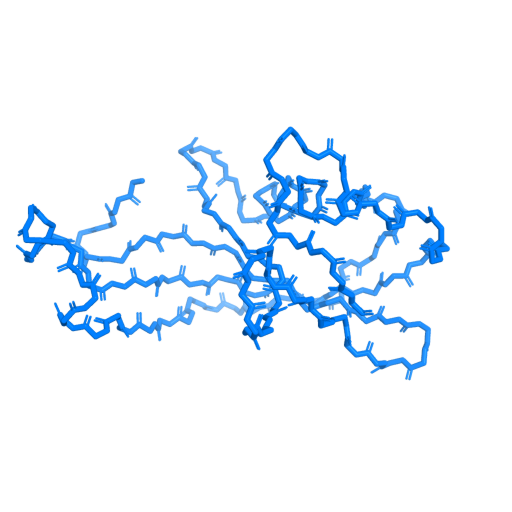. GLY A 1 106 ? 5.134 1.028 -17.919 1.00 93.31 106 GLY A CA 1
ATOM 903 C C . GLY A 1 106 ? 6.198 -0.070 -18.021 1.00 93.31 106 GLY A C 1
ATOM 904 O O . GLY A 1 106 ? 5.906 -1.254 -18.214 1.00 93.31 106 GLY A O 1
ATOM 905 N N . ARG A 1 107 ? 7.456 0.338 -17.891 1.00 92.88 107 ARG A N 1
ATOM 906 C CA . ARG A 1 107 ? 8.652 -0.508 -17.941 1.00 92.88 107 ARG A CA 1
ATOM 907 C C . ARG A 1 107 ? 9.195 -0.737 -16.538 1.00 92.88 107 ARG A C 1
ATOM 909 O O . ARG A 1 107 ? 9.062 0.120 -15.676 1.00 92.88 107 ARG A O 1
ATOM 916 N N . ASP A 1 108 ? 9.906 -1.839 -16.332 1.00 89.75 108 ASP A N 1
ATOM 917 C CA . ASP A 1 108 ? 10.520 -2.151 -15.032 1.00 89.75 108 ASP A CA 1
ATOM 918 C C . ASP A 1 108 ? 11.467 -1.037 -14.539 1.00 89.75 108 ASP A C 1
ATOM 920 O O . ASP A 1 108 ? 11.572 -0.808 -13.339 1.00 89.75 108 ASP A O 1
ATOM 924 N N . CYS A 1 109 ? 12.100 -0.286 -15.453 1.00 92.62 109 CYS A N 1
ATOM 925 C CA . CYS A 1 109 ? 12.943 0.868 -15.119 1.00 92.62 109 CYS A CA 1
ATOM 926 C C . CYS A 1 109 ? 12.177 2.099 -14.605 1.00 92.62 109 CYS A C 1
ATOM 928 O O . CYS A 1 109 ? 12.812 3.037 -14.131 1.00 92.62 109 CYS A O 1
ATOM 930 N N . ASP A 1 110 ? 10.847 2.114 -14.705 1.00 93.62 110 ASP A N 1
ATOM 931 C CA . ASP A 1 110 ? 10.009 3.172 -14.134 1.00 93.62 110 ASP A CA 1
ATOM 932 C C . ASP A 1 110 ? 9.807 2.979 -12.622 1.00 93.62 110 ASP A C 1
ATOM 934 O O . ASP A 1 110 ? 9.420 3.920 -11.931 1.00 93.62 110 ASP A O 1
ATOM 938 N N . VAL A 1 111 ? 10.074 1.774 -12.095 1.00 93.94 111 VAL A N 1
ATOM 939 C CA . VAL A 1 111 ? 10.049 1.509 -10.653 1.00 93.94 111 VAL A CA 1
ATOM 940 C C . VAL A 1 111 ? 11.269 2.148 -10.004 1.00 93.94 111 VAL A C 1
ATOM 942 O O . VAL A 1 111 ? 12.412 1.837 -10.339 1.00 93.94 111 VAL A O 1
ATOM 945 N N . ASN A 1 112 ? 11.025 3.005 -9.018 1.00 94.06 112 ASN A N 1
ATOM 946 C CA . ASN A 1 112 ? 12.069 3.666 -8.256 1.00 94.06 112 ASN A CA 1
ATOM 947 C C . ASN A 1 112 ? 11.736 3.662 -6.761 1.00 94.06 112 ASN A C 1
ATOM 949 O O . ASN A 1 112 ? 11.068 4.559 -6.255 1.00 94.06 112 ASN A O 1
ATOM 953 N N . LEU A 1 113 ? 12.290 2.685 -6.040 1.00 92.69 113 LEU A N 1
ATOM 954 C CA . LEU A 1 113 ? 12.138 2.572 -4.583 1.00 92.69 113 LEU A CA 1
ATOM 955 C C . LEU A 1 113 ? 12.887 3.664 -3.798 1.00 92.69 113 LEU A C 1
ATOM 957 O O . LEU A 1 113 ? 12.737 3.764 -2.588 1.00 92.69 113 LEU A O 1
ATOM 961 N N . ARG A 1 114 ? 13.715 4.478 -4.467 1.00 89.31 114 ARG A N 1
ATOM 962 C CA . ARG A 1 114 ? 14.472 5.594 -3.873 1.00 89.31 114 ARG A CA 1
ATOM 963 C C . ARG A 1 114 ? 13.870 6.955 -4.217 1.00 89.31 114 ARG A C 1
ATOM 965 O O . ARG A 1 114 ? 14.563 7.964 -4.143 1.00 89.31 114 ARG A O 1
ATOM 972 N N . HIS A 1 115 ? 12.618 6.984 -4.669 1.00 84.19 115 HIS A N 1
ATOM 973 C CA . HIS A 1 115 ? 11.961 8.227 -5.060 1.00 84.19 115 HIS A CA 1
ATOM 974 C C . HIS A 1 115 ? 11.698 9.155 -3.862 1.00 84.19 115 HIS A C 1
ATOM 976 O O . HIS A 1 115 ? 11.837 10.368 -3.989 1.00 84.19 115 HIS A O 1
ATOM 982 N N . SER A 1 116 ? 11.357 8.583 -2.705 1.00 84.88 116 SER A N 1
ATOM 983 C CA . SER A 1 116 ? 11.142 9.304 -1.446 1.00 84.88 116 SER A CA 1
ATOM 984 C C . SER A 1 116 ? 12.446 9.484 -0.656 1.00 84.88 116 SER A C 1
ATOM 986 O O . SER A 1 116 ? 13.311 8.607 -0.663 1.00 84.88 116 SER A O 1
ATOM 988 N N . GLU A 1 117 ? 12.557 10.585 0.099 1.00 83.81 117 GLU A N 1
ATOM 989 C CA . GLU A 1 117 ? 13.628 10.802 1.093 1.00 83.81 117 GLU A CA 1
ATOM 990 C C . GLU A 1 117 ? 13.615 9.741 2.210 1.00 83.81 117 GLU A C 1
ATOM 992 O O . GLU A 1 117 ? 14.632 9.474 2.855 1.00 83.81 117 GLU A O 1
ATOM 997 N N . HIS A 1 118 ? 12.459 9.106 2.420 1.00 87.19 118 HIS A N 1
ATOM 998 C CA . HIS A 1 118 ? 12.248 8.023 3.372 1.00 87.19 118 HIS A CA 1
ATOM 999 C C . HIS A 1 118 ? 11.697 6.796 2.634 1.00 87.19 118 HIS A C 1
ATOM 1001 O O . HIS A 1 118 ? 10.479 6.613 2.584 1.00 87.19 118 HIS A O 1
ATOM 1007 N N . PRO A 1 119 ? 12.565 5.979 2.011 1.00 89.69 119 PRO A N 1
ATOM 1008 C CA . PRO A 1 119 ? 12.127 4.811 1.256 1.00 89.69 119 PRO A CA 1
ATOM 1009 C C . PRO A 1 119 ? 11.509 3.755 2.183 1.00 89.69 119 PRO A C 1
ATOM 1011 O O . PRO A 1 119 ? 12.104 3.393 3.198 1.00 89.69 119 PRO A O 1
ATOM 1014 N N . GLU A 1 120 ? 10.336 3.231 1.815 1.00 91.38 120 GLU A N 1
ATOM 1015 C CA . GLU A 1 120 ? 9.692 2.122 2.540 1.00 91.38 120 GLU A CA 1
ATOM 1016 C C . GLU A 1 120 ? 10.287 0.763 2.131 1.00 91.38 120 GLU A C 1
ATOM 1018 O O . GLU A 1 120 ? 10.385 -0.153 2.953 1.00 91.38 120 GLU A O 1
ATOM 1023 N N . PHE A 1 121 ? 10.761 0.639 0.884 1.00 94.75 121 PHE A N 1
ATOM 1024 C CA . PHE A 1 121 ? 11.275 -0.609 0.312 1.00 94.75 121 PHE A CA 1
ATOM 1025 C C . PHE A 1 121 ? 12.716 -0.500 -0.213 1.00 94.75 121 PHE A C 1
ATOM 1027 O O . PHE A 1 121 ? 13.142 0.558 -0.668 1.00 94.75 121 PHE A O 1
ATOM 1034 N N . ASP A 1 122 ? 13.466 -1.610 -0.196 1.00 92.06 122 ASP A N 1
ATOM 1035 C CA . ASP A 1 122 ? 14.830 -1.690 -0.763 1.00 92.06 122 ASP A CA 1
ATOM 1036 C C . ASP A 1 122 ? 15.046 -2.813 -1.796 1.00 92.06 122 ASP A C 1
ATOM 1038 O O . ASP A 1 122 ? 16.101 -2.857 -2.434 1.00 92.06 122 ASP A O 1
ATOM 1042 N N . ALA A 1 123 ? 14.073 -3.707 -1.982 1.00 91.50 123 ALA A N 1
ATOM 1043 C CA . ALA A 1 123 ? 14.108 -4.783 -2.973 1.00 91.50 123 ALA A CA 1
ATOM 1044 C C . ALA A 1 123 ? 12.687 -5.197 -3.379 1.00 91.50 123 ALA A C 1
ATOM 1046 O O . ALA A 1 123 ? 11.755 -4.988 -2.601 1.00 91.50 123 ALA A O 1
ATOM 1047 N N . TRP A 1 124 ? 12.533 -5.797 -4.565 1.00 90.94 124 TRP A N 1
ATOM 1048 C CA . TRP A 1 124 ? 11.270 -6.350 -5.064 1.00 90.94 124 TRP A CA 1
ATOM 1049 C C . TRP A 1 124 ? 11.480 -7.486 -6.074 1.00 90.94 124 TRP A C 1
ATOM 1051 O O . TRP A 1 124 ? 12.619 -7.599 -6.585 1.00 90.94 124 TRP A O 1
#

Sequence (124 aa):
MIDRDGYRPNVGIILLNKDRRVFWARRVGMRSWQFPQGGIKQGESPEEAMYRELMEEVGLRPEHVKILGRTRDWLRYDVPTSWIKREWRGSYKGQKQIWFLLRMIGRDCDVNLRHSEHPEFDAW

Radius of gyration: 15.05 Å; chains: 1; bounding box: 32×27×44 Å